Protein AF-C7BJ38-F1 (afdb_monomer_lite)

Secondary structure (DSSP, 8-state):
-----TT-----TTHHHHHHT-EE-SS-BTTBEEEEEE-TTSPEEEEEEETTEEEEEEETT-SSSBPPTTTS-HHHHHHTT--STT-

pLDDT: mean 85.13, std 14.86, range [34.09, 96.88]

Radius of gyration: 12.7 Å; chains: 1; bounding box: 30×26×42 Å

Foldseek 3Di:
DPPCPVLQFDQDPCNVVQVVQWDWAPDDPDQWIKTWGADPVRKIWIWIDHPRDIDTGEICPTPRRHDDLVVGDPVSCVVNVNDDVSD

Sequence (87 aa):
MNGNLRNAGIEPKDSLKLFENSIPSSKNYGNKEVRFAKDEKGNIHRFDGTNGEYHWNGSTGDVKNPLNKNDIPNEVKKQLGLSGKWR

Organism: Photorhabdus asymbiotica subsp. asymbiotica (strain ATCC 43949 / 3105-77) (NCBI:txid553480)

Structure (mmCIF, N/CA/C/O backbone):
data_AF-C7BJ38-F1
#
_entry.id   AF-C7BJ38-F1
#
loop_
_atom_site.group_PDB
_atom_site.id
_atom_site.type_symbol
_atom_site.label_atom_id
_atom_site.label_alt_id
_atom_site.label_comp_id
_atom_site.label_asym_id
_atom_site.label_entity_id
_atom_site.label_seq_id
_atom_site.pdbx_PDB_ins_code
_atom_site.Cartn_x
_atom_site.Cartn_y
_atom_site.Cartn_z
_atom_site.occupancy
_atom_site.B_iso_or_equiv
_atom_site.auth_seq_id
_atom_site.auth_comp_id
_atom_site.auth_asym_id
_atom_site.auth_atom_id
_atom_site.pdbx_PDB_model_num
ATOM 1 N N . MET A 1 1 ? 1.460 -9.686 -26.784 1.00 34.09 1 MET A N 1
ATOM 2 C CA . MET A 1 1 ? 2.118 -10.073 -25.518 1.00 34.09 1 MET A CA 1
ATOM 3 C C . MET A 1 1 ? 1.038 -10.150 -24.453 1.00 34.09 1 MET A C 1
ATOM 5 O O . MET A 1 1 ? 0.505 -9.119 -24.069 1.00 34.09 1 MET A O 1
ATOM 9 N N . ASN A 1 2 ? 0.634 -11.357 -24.055 1.00 38.19 2 ASN A N 1
ATOM 10 C CA . ASN A 1 2 ? -0.445 -11.544 -23.085 1.00 38.19 2 ASN A CA 1
ATOM 11 C C . ASN A 1 2 ? 0.133 -11.375 -21.677 1.00 38.19 2 ASN A C 1
ATOM 13 O O . ASN A 1 2 ? 0.602 -12.340 -21.081 1.00 38.19 2 ASN A O 1
ATOM 17 N N . GLY A 1 3 ? 0.112 -10.145 -21.161 1.00 40.03 3 GLY A N 1
ATOM 18 C CA . GLY A 1 3 ? 0.513 -9.792 -19.794 1.00 40.03 3 GLY A CA 1
ATOM 19 C C . GLY A 1 3 ? -0.467 -10.284 -18.725 1.00 40.03 3 GLY A C 1
ATOM 20 O O . GLY A 1 3 ? -0.778 -9.555 -17.794 1.00 40.03 3 GLY A O 1
ATOM 21 N N . ASN A 1 4 ? -0.989 -11.503 -18.866 1.00 45.00 4 ASN A N 1
ATOM 22 C CA . ASN A 1 4 ? -1.840 -12.134 -17.869 1.00 45.00 4 ASN A CA 1
ATOM 23 C C . ASN A 1 4 ? -0.976 -13.083 -17.035 1.00 45.00 4 ASN A C 1
ATOM 25 O O . ASN A 1 4 ? -0.948 -14.296 -17.260 1.00 45.00 4 ASN A O 1
ATOM 29 N N . LEU A 1 5 ? -0.226 -12.522 -16.084 1.00 54.03 5 LEU A N 1
ATOM 30 C CA . LEU A 1 5 ? 0.278 -13.317 -14.970 1.00 54.03 5 LEU A CA 1
ATOM 31 C C . LEU A 1 5 ? -0.965 -13.911 -14.302 1.00 54.03 5 LEU A C 1
ATOM 33 O O . LEU A 1 5 ? -1.803 -13.174 -13.802 1.00 54.03 5 LEU A O 1
ATOM 37 N N . ARG A 1 6 ? -1.112 -15.238 -14.287 1.00 46.56 6 ARG A N 1
ATOM 38 C CA . ARG A 1 6 ? -2.281 -15.927 -13.694 1.00 46.56 6 ARG A CA 1
ATOM 39 C C . ARG A 1 6 ? -2.481 -15.614 -12.193 1.00 46.56 6 ARG A C 1
ATOM 41 O O . ARG A 1 6 ? -3.515 -15.971 -11.642 1.00 46.56 6 ARG A O 1
ATOM 48 N N . ASN A 1 7 ? -1.507 -14.926 -11.589 1.00 51.53 7 ASN A N 1
ATOM 49 C CA . ASN A 1 7 ? -1.459 -14.416 -10.220 1.00 51.53 7 ASN A CA 1
ATOM 50 C C . ASN A 1 7 ? -1.443 -12.876 -10.114 1.00 51.53 7 ASN A C 1
ATOM 52 O O . ASN A 1 7 ? -1.286 -12.356 -9.012 1.00 51.53 7 ASN A O 1
ATOM 56 N N . ALA A 1 8 ? -1.559 -12.129 -11.218 1.00 56.00 8 ALA A N 1
ATOM 57 C CA . ALA A 1 8 ? -1.778 -10.692 -11.126 1.00 56.00 8 ALA A CA 1
ATOM 58 C C . ALA A 1 8 ? -3.152 -10.476 -10.494 1.00 56.00 8 ALA A C 1
ATOM 60 O O . ALA A 1 8 ? -4.154 -11.063 -10.917 1.00 56.00 8 ALA A O 1
ATOM 61 N N . GLY A 1 9 ? -3.173 -9.672 -9.437 1.00 60.16 9 GLY A N 1
ATOM 62 C CA . GLY A 1 9 ? -4.412 -9.254 -8.811 1.00 60.16 9 GLY A CA 1
ATOM 63 C C . GLY A 1 9 ? -5.352 -8.565 -9.801 1.00 60.16 9 GLY A C 1
ATOM 64 O O . GLY A 1 9 ? -4.962 -8.208 -10.914 1.00 60.16 9 GLY A O 1
ATOM 65 N N . ILE A 1 10 ? -6.598 -8.344 -9.396 1.00 74.00 10 ILE A N 1
ATOM 66 C CA . ILE A 1 10 ? -7.538 -7.574 -10.218 1.00 74.00 10 ILE A CA 1
ATOM 67 C C . ILE A 1 10 ? -7.351 -6.093 -9.892 1.00 74.00 10 ILE A C 1
ATOM 69 O O . ILE A 1 10 ? -7.720 -5.659 -8.800 1.00 74.00 10 ILE A O 1
ATOM 73 N N . GLU A 1 11 ? -6.798 -5.326 -10.836 1.00 76.50 11 GLU A N 1
ATOM 74 C CA . GLU A 1 11 ? -6.680 -3.877 -10.672 1.00 76.50 11 GLU A CA 1
ATOM 75 C C . GLU A 1 11 ? -8.080 -3.255 -10.483 1.00 76.50 11 GLU A C 1
ATOM 77 O O . GLU A 1 11 ? -8.999 -3.542 -11.264 1.00 76.50 11 GLU A O 1
ATOM 82 N N . PRO A 1 12 ? -8.286 -2.436 -9.437 1.00 79.38 12 PRO A N 1
ATOM 83 C CA . PRO A 1 12 ? -9.571 -1.795 -9.194 1.00 79.38 12 PRO A CA 1
ATOM 84 C C . PRO A 1 12 ? -9.864 -0.718 -10.254 1.00 79.38 12 PRO A C 1
ATOM 86 O O . PRO A 1 12 ? -8.960 -0.045 -10.736 1.00 79.38 12 PRO A O 1
ATOM 89 N N . LYS A 1 13 ? -11.144 -0.509 -10.598 1.00 83.00 13 LYS A N 1
ATOM 90 C CA . LYS A 1 13 ? -11.554 0.487 -11.615 1.00 83.00 13 LYS A CA 1
ATOM 91 C C . LYS A 1 13 ? -11.177 1.926 -11.245 1.00 83.00 13 LYS A C 1
ATOM 93 O O . LYS A 1 13 ? -11.072 2.779 -12.117 1.00 83.00 13 LYS A O 1
ATOM 98 N N . ASP A 1 14 ? -11.014 2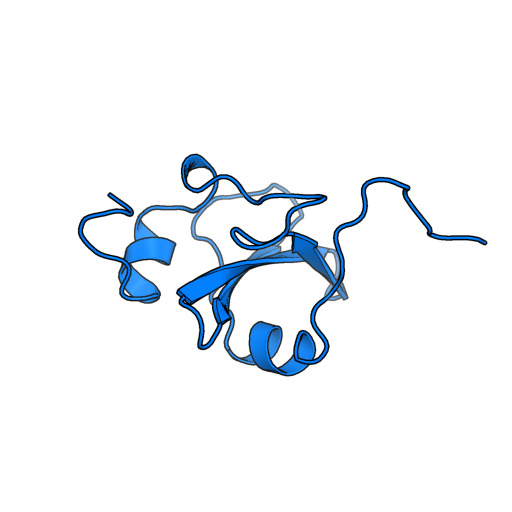.191 -9.957 1.00 87.81 14 ASP A N 1
ATOM 99 C CA . ASP A 1 14 ? -10.612 3.461 -9.364 1.00 87.81 14 ASP A CA 1
ATOM 100 C C . ASP A 1 14 ? -9.106 3.514 -9.039 1.00 87.81 14 ASP A C 1
ATOM 102 O O . ASP A 1 14 ? -8.681 4.351 -8.244 1.00 87.81 14 ASP A O 1
ATOM 106 N N . SER A 1 15 ? -8.282 2.658 -9.666 1.00 84.94 15 SER A N 1
ATOM 107 C CA . SER A 1 15 ? -6.826 2.586 -9.457 1.00 84.94 15 SER A CA 1
ATOM 108 C C . SER A 1 15 ? -6.127 3.936 -9.601 1.00 84.94 15 SER A C 1
ATOM 110 O O . SER A 1 15 ? -5.285 4.262 -8.767 1.00 84.94 15 SER A O 1
ATOM 112 N N . LEU A 1 16 ? -6.519 4.753 -10.585 1.00 90.62 16 LEU A N 1
ATOM 113 C CA . LEU A 1 16 ? -5.963 6.093 -10.783 1.00 90.62 16 LEU A CA 1
ATOM 114 C C . LEU A 1 16 ? -6.262 7.022 -9.598 1.00 90.62 16 LEU A C 1
ATOM 116 O O . LEU A 1 16 ? -5.350 7.622 -9.040 1.00 90.62 16 LEU A O 1
ATOM 120 N N . LYS A 1 17 ? -7.522 7.078 -9.150 1.00 93.56 17 LYS A N 1
ATOM 121 C CA . LYS A 1 17 ? -7.923 7.889 -7.990 1.00 93.56 17 LYS A CA 1
ATOM 122 C C . LYS A 1 17 ? -7.231 7.405 -6.714 1.00 93.56 17 LYS A C 1
ATOM 124 O O . LYS A 1 17 ? -6.818 8.211 -5.883 1.00 93.56 17 LYS A O 1
ATOM 129 N N . LEU A 1 18 ? -7.101 6.090 -6.540 1.00 95.56 18 LEU A N 1
ATOM 130 C CA . LEU A 1 18 ? -6.362 5.506 -5.420 1.00 95.56 18 LEU A CA 1
ATOM 131 C C . LEU A 1 18 ? -4.884 5.893 -5.476 1.00 95.56 18 LEU A C 1
ATOM 133 O O . LEU A 1 18 ? -4.313 6.244 -4.448 1.00 95.56 18 LEU A O 1
ATOM 137 N N . PHE A 1 19 ? -4.276 5.873 -6.660 1.00 95.44 19 PHE A N 1
ATOM 138 C CA . PHE A 1 19 ? -2.893 6.280 -6.851 1.00 95.44 19 PHE A CA 1
ATOM 139 C C . PHE A 1 19 ? -2.679 7.766 -6.532 1.00 95.44 19 PHE A C 1
ATOM 141 O O . PHE A 1 19 ? -1.764 8.095 -5.779 1.00 95.44 19 PHE A O 1
ATOM 148 N N . GLU A 1 20 ? -3.544 8.657 -7.015 1.00 95.25 20 GLU A N 1
ATOM 149 C CA . GLU A 1 20 ? -3.477 10.098 -6.723 1.00 95.25 20 GLU A CA 1
ATOM 150 C C . GLU A 1 20 ? -3.567 10.396 -5.219 1.00 95.25 20 GLU A C 1
ATOM 152 O O . GLU A 1 20 ? -2.879 11.279 -4.714 1.00 95.25 20 GLU A O 1
ATOM 157 N N . ASN A 1 21 ? -4.370 9.618 -4.487 1.00 95.25 21 ASN A N 1
ATOM 158 C CA . ASN A 1 21 ? -4.518 9.729 -3.033 1.00 95.25 21 ASN A CA 1
ATOM 159 C C . ASN A 1 21 ? -3.529 8.848 -2.248 1.00 95.25 21 ASN A C 1
ATOM 161 O O . ASN A 1 21 ? -3.641 8.724 -1.025 1.00 95.25 21 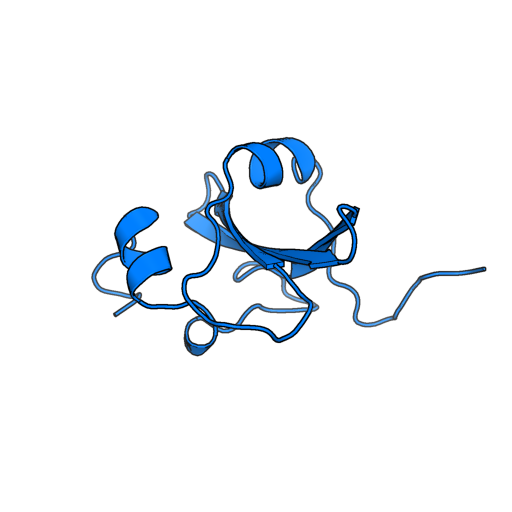ASN A O 1
ATOM 165 N N . SER A 1 22 ? -2.585 8.193 -2.928 1.00 96.75 22 SER A N 1
ATOM 166 C CA . SER A 1 22 ? -1.629 7.298 -2.283 1.00 96.75 22 SER A CA 1
ATOM 167 C C . SER A 1 22 ? -0.526 8.073 -1.569 1.00 96.75 22 SER A C 1
ATOM 169 O O . SER A 1 22 ? -0.088 9.136 -2.014 1.00 96.75 22 SER A O 1
ATOM 171 N N . ILE A 1 23 ? -0.019 7.495 -0.485 1.00 96.56 23 ILE A N 1
ATOM 172 C CA . ILE A 1 23 ? 1.135 8.004 0.256 1.00 96.56 23 ILE A CA 1
ATOM 173 C C . ILE A 1 23 ? 2.368 7.137 -0.012 1.00 96.56 23 ILE A C 1
ATOM 175 O O . ILE A 1 23 ? 2.237 5.911 -0.119 1.00 96.56 23 ILE A O 1
ATOM 179 N N . PRO A 1 24 ? 3.569 7.729 -0.120 1.00 95.62 24 PRO A N 1
ATOM 180 C CA . PRO A 1 24 ? 4.789 6.957 -0.279 1.00 95.62 24 PRO A CA 1
ATOM 181 C C . PRO A 1 24 ? 5.096 6.153 0.989 1.00 95.62 24 PRO A C 1
ATOM 183 O O . PRO A 1 24 ? 4.826 6.567 2.117 1.00 95.62 24 PRO A O 1
ATOM 186 N N . SER A 1 25 ? 5.672 4.976 0.792 1.00 94.31 25 SER A N 1
ATOM 187 C CA . SER A 1 25 ? 6.207 4.137 1.852 1.00 94.31 25 SER A CA 1
ATOM 188 C C . SER A 1 25 ? 7.476 4.752 2.425 1.00 94.31 25 SER A C 1
ATOM 190 O O . SER A 1 25 ? 8.333 5.211 1.676 1.00 94.31 25 SER A O 1
ATOM 192 N N . SER A 1 26 ? 7.652 4.680 3.744 1.00 87.69 26 SER A N 1
ATOM 193 C CA . SER A 1 26 ? 8.917 5.060 4.383 1.00 87.69 26 SER A CA 1
ATOM 194 C C . SER A 1 26 ? 9.990 3.967 4.332 1.00 87.69 26 SER A C 1
ATOM 196 O O . SER A 1 26 ? 11.136 4.206 4.710 1.00 87.69 26 SER A O 1
ATOM 198 N N . LYS A 1 27 ? 9.658 2.760 3.852 1.00 90.56 27 LYS A N 1
ATOM 199 C CA . LYS A 1 27 ? 10.650 1.703 3.605 1.00 90.56 27 LYS A CA 1
ATOM 200 C C . LYS A 1 27 ? 11.408 1.972 2.302 1.00 90.56 27 LYS A C 1
ATOM 202 O O . LYS A 1 27 ? 10.825 2.398 1.312 1.00 90.56 27 LYS A O 1
ATOM 207 N N . ASN A 1 28 ? 12.696 1.640 2.293 1.00 88.50 28 ASN A N 1
ATOM 208 C CA . ASN A 1 28 ? 13.510 1.634 1.081 1.00 88.50 28 ASN A CA 1
ATOM 209 C C . ASN A 1 28 ? 13.271 0.325 0.302 1.00 88.50 28 ASN A C 1
ATOM 211 O O . ASN A 1 28 ? 13.400 -0.758 0.875 1.00 88.50 28 ASN A O 1
ATOM 215 N N . TYR A 1 29 ? 12.932 0.426 -0.988 1.00 89.69 29 TYR A N 1
ATOM 216 C CA . TYR A 1 29 ? 12.725 -0.717 -1.895 1.00 89.69 29 TYR A CA 1
ATOM 217 C C . TYR A 1 29 ? 13.744 -0.731 -3.046 1.00 89.69 29 TYR A C 1
ATOM 219 O O . TYR A 1 29 ? 13.437 -1.132 -4.169 1.00 89.69 29 TYR A O 1
ATOM 227 N N . GLY A 1 30 ? 14.968 -0.278 -2.778 1.00 91.38 30 GLY A N 1
ATOM 228 C CA . GLY A 1 30 ? 16.029 -0.153 -3.769 1.00 91.38 30 GLY A CA 1
ATOM 229 C C . GLY A 1 30 ? 15.719 0.951 -4.775 1.00 91.38 30 GLY A C 1
ATOM 230 O O . GLY A 1 30 ? 15.595 2.116 -4.411 1.00 91.38 30 GLY A O 1
ATOM 231 N N . ASN A 1 31 ? 15.589 0.579 -6.047 1.00 90.56 31 ASN A N 1
ATOM 232 C CA . ASN A 1 31 ? 15.272 1.491 -7.150 1.00 90.56 31 ASN A CA 1
ATOM 233 C C . ASN A 1 31 ? 13.763 1.707 -7.362 1.00 90.56 31 ASN A C 1
ATOM 235 O O . ASN A 1 31 ? 13.369 2.289 -8.373 1.00 90.56 31 ASN A O 1
ATOM 239 N N . LYS A 1 32 ? 12.927 1.197 -6.452 1.00 93.06 32 LYS A N 1
ATOM 240 C CA . LYS A 1 32 ? 11.472 1.303 -6.534 1.00 93.06 32 LYS A CA 1
ATOM 241 C C . LYS A 1 32 ? 10.933 2.304 -5.529 1.00 93.06 32 LYS A C 1
ATOM 243 O O . LYS A 1 32 ? 11.356 2.321 -4.373 1.00 93.06 32 LYS A O 1
ATOM 248 N N . GLU A 1 33 ? 9.926 3.053 -5.951 1.00 94.69 33 GLU A N 1
ATOM 249 C CA . GLU A 1 33 ? 9.051 3.779 -5.037 1.00 94.69 33 GLU A CA 1
ATOM 250 C C . GLU A 1 33 ? 7.816 2.924 -4.770 1.00 94.69 33 GLU A C 1
ATOM 252 O O . GLU A 1 33 ? 7.157 2.482 -5.702 1.00 94.69 33 GLU A O 1
ATOM 257 N N . VAL A 1 34 ? 7.487 2.667 -3.507 1.00 95.94 34 VAL A N 1
ATOM 258 C CA . VAL A 1 34 ? 6.259 1.941 -3.162 1.00 95.94 34 VAL A CA 1
ATOM 259 C C . VAL A 1 34 ? 5.300 2.909 -2.507 1.00 95.94 34 VAL A C 1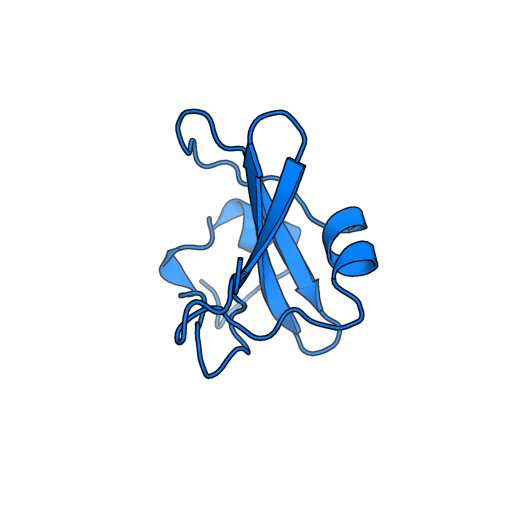
ATOM 261 O O . VAL A 1 34 ? 5.689 3.627 -1.590 1.00 95.94 34 VAL A O 1
ATOM 264 N N . ARG A 1 35 ? 4.047 2.917 -2.951 1.00 96.88 35 ARG A N 1
ATOM 265 C CA . ARG A 1 35 ? 2.992 3.785 -2.426 1.00 96.88 35 ARG A CA 1
ATOM 266 C C . ARG A 1 35 ? 1.798 2.962 -1.973 1.00 96.88 35 ARG A C 1
ATOM 268 O O . ARG A 1 35 ? 1.561 1.863 -2.475 1.00 96.88 35 ARG A O 1
ATOM 275 N N . PHE A 1 36 ? 1.036 3.498 -1.027 1.00 96.75 36 PHE A N 1
ATOM 276 C CA . PHE A 1 36 ? -0.138 2.836 -0.473 1.00 96.75 36 PHE A CA 1
ATOM 277 C C . PHE A 1 36 ? -1.339 3.770 -0.423 1.00 96.75 36 PHE A C 1
ATOM 279 O O . PHE A 1 36 ? -1.203 4.941 -0.083 1.00 96.75 36 PHE A O 1
ATOM 286 N N . ALA A 1 37 ? -2.523 3.237 -0.704 1.00 96.81 37 ALA A N 1
ATOM 287 C CA . ALA A 1 37 ? -3.784 3.967 -0.616 1.00 96.81 37 ALA A CA 1
ATOM 288 C C . ALA A 1 37 ? -4.837 3.139 0.116 1.00 96.81 37 ALA A C 1
ATOM 290 O O . ALA A 1 37 ? -4.791 1.910 0.079 1.00 96.81 37 ALA A O 1
ATOM 291 N N . LYS A 1 38 ? -5.791 3.810 0.761 1.00 95.31 38 LYS A N 1
ATOM 292 C CA . LYS A 1 38 ? -6.941 3.174 1.408 1.00 95.31 38 LYS A CA 1
ATOM 293 C C . LYS A 1 38 ? -8.198 3.450 0.588 1.00 95.31 38 LYS A C 1
ATOM 295 O O . LYS A 1 38 ? -8.481 4.612 0.311 1.00 95.31 38 LYS A O 1
ATOM 300 N N . ASP A 1 39 ? -8.937 2.404 0.232 1.00 93.44 39 ASP A N 1
ATOM 301 C CA . ASP A 1 39 ? -10.235 2.542 -0.433 1.00 93.44 39 ASP A CA 1
ATOM 302 C C . ASP A 1 39 ? -11.364 2.874 0.568 1.00 93.44 39 ASP A C 1
ATOM 304 O O . ASP A 1 39 ? -11.181 2.878 1.790 1.00 93.44 39 ASP A O 1
ATOM 308 N N . GLU A 1 40 ? -12.566 3.133 0.053 1.00 91.00 40 GLU A N 1
ATOM 309 C CA . GLU A 1 40 ? -13.753 3.437 0.869 1.00 91.00 40 GLU A CA 1
ATOM 310 C C . GLU A 1 40 ? -14.197 2.262 1.760 1.00 91.00 40 GLU A C 1
ATOM 312 O O . GLU A 1 40 ? -14.862 2.462 2.776 1.00 91.00 40 GLU A O 1
ATOM 317 N N . LYS A 1 41 ? -13.803 1.031 1.414 1.00 90.00 41 LYS A N 1
ATOM 318 C CA . LYS A 1 41 ? -14.090 -0.193 2.178 1.00 90.00 41 LYS A CA 1
ATOM 319 C C . LYS A 1 41 ? -13.033 -0.469 3.254 1.00 90.00 41 LYS A C 1
ATOM 321 O O . LYS A 1 41 ? -13.188 -1.406 4.037 1.00 90.00 41 LYS A O 1
ATOM 326 N N . GLY A 1 42 ? -11.972 0.335 3.315 1.00 91.50 42 GLY A N 1
ATOM 327 C CA . GLY A 1 42 ? -10.856 0.174 4.239 1.00 91.50 42 GLY A CA 1
ATOM 328 C C . GLY A 1 42 ? -9.789 -0.829 3.787 1.00 91.50 42 GLY A C 1
ATOM 329 O O . GLY A 1 42 ? -8.923 -1.174 4.595 1.00 91.50 42 GLY A O 1
ATOM 330 N N . ASN A 1 43 ? -9.820 -1.294 2.535 1.00 93.31 43 ASN A N 1
ATOM 331 C CA . ASN A 1 43 ? -8.746 -2.099 1.960 1.00 93.31 43 ASN A CA 1
ATOM 332 C C . ASN A 1 43 ? -7.550 -1.220 1.609 1.00 93.31 43 ASN A C 1
ATOM 334 O O . ASN A 1 43 ? -7.701 -0.080 1.173 1.00 93.31 43 ASN A O 1
ATOM 338 N N . ILE A 1 44 ? -6.351 -1.779 1.759 1.00 95.06 44 ILE A N 1
ATOM 339 C CA . ILE A 1 44 ? -5.105 -1.101 1.412 1.00 95.06 44 ILE A CA 1
ATOM 340 C C . ILE A 1 44 ? -4.596 -1.629 0.088 1.00 95.06 44 ILE A C 1
ATOM 342 O O . ILE A 1 44 ? -4.416 -2.834 -0.057 1.00 95.06 44 ILE A O 1
ATOM 346 N N . HIS A 1 45 ? -4.349 -0.725 -0.849 1.00 95.56 45 HIS A N 1
ATOM 347 C CA . HIS A 1 45 ? -3.790 -0.988 -2.169 1.00 95.56 45 HIS A CA 1
ATOM 348 C C . HIS A 1 45 ? -2.316 -0.598 -2.184 1.00 95.56 45 HIS A C 1
ATOM 350 O O . HIS A 1 45 ? -1.948 0.401 -1.565 1.00 95.56 45 HIS A O 1
ATOM 356 N N . ARG A 1 46 ? -1.484 -1.372 -2.886 1.00 95.88 46 ARG A N 1
ATOM 357 C CA . ARG A 1 46 ? -0.062 -1.079 -3.100 1.00 95.88 46 ARG A CA 1
ATOM 358 C C . ARG A 1 46 ? 0.182 -0.703 -4.556 1.00 95.88 46 ARG A C 1
ATOM 360 O O . ARG A 1 46 ? -0.380 -1.330 -5.451 1.00 95.88 46 ARG A O 1
ATOM 367 N N . PHE A 1 47 ? 1.058 0.266 -4.773 1.00 95.31 47 PHE A N 1
ATOM 368 C CA . PHE A 1 47 ? 1.566 0.646 -6.083 1.00 95.31 47 PHE A CA 1
ATOM 369 C C . PHE A 1 47 ? 3.086 0.604 -6.061 1.00 95.31 47 PHE A C 1
ATOM 371 O O . PHE A 1 47 ? 3.692 1.143 -5.136 1.00 95.31 47 PHE A O 1
ATOM 378 N N . ASP A 1 48 ? 3.681 0.002 -7.082 1.00 94.31 48 ASP A N 1
ATOM 379 C CA . ASP A 1 48 ? 5.128 -0.047 -7.253 1.00 94.31 48 ASP A CA 1
ATOM 380 C C . ASP A 1 48 ? 5.506 0.828 -8.447 1.00 94.31 48 ASP A C 1
ATOM 382 O O . ASP A 1 48 ? 4.978 0.659 -9.545 1.00 94.31 48 ASP A O 1
ATOM 386 N N . GLY A 1 49 ? 6.416 1.764 -8.208 1.00 94.25 49 GLY A N 1
ATOM 387 C CA . GLY A 1 49 ? 6.939 2.720 -9.165 1.00 94.25 49 GLY A CA 1
ATOM 388 C C . GLY A 1 49 ? 8.367 2.393 -9.564 1.00 94.25 49 GLY A C 1
ATOM 389 O O . GLY A 1 49 ? 9.204 2.094 -8.712 1.00 94.25 49 GLY A O 1
ATOM 390 N N . THR A 1 50 ? 8.682 2.458 -10.851 1.00 93.75 50 THR A N 1
ATOM 391 C CA . THR A 1 50 ? 10.057 2.392 -11.365 1.00 93.75 50 THR A CA 1
ATOM 392 C C . THR A 1 50 ? 10.171 3.344 -12.548 1.00 93.75 50 THR A C 1
ATOM 394 O O . THR A 1 50 ? 9.341 3.308 -13.445 1.00 93.75 50 THR A O 1
ATOM 397 N N . ASN A 1 51 ? 11.182 4.219 -12.547 1.00 91.12 51 ASN A N 1
ATOM 398 C CA . ASN A 1 51 ? 11.406 5.210 -13.612 1.00 91.12 51 ASN A CA 1
ATOM 399 C C . ASN A 1 51 ? 10.183 6.105 -13.925 1.00 91.12 51 ASN A C 1
ATOM 401 O O . ASN A 1 51 ? 9.989 6.515 -15.063 1.00 91.12 51 ASN A O 1
ATOM 405 N N . GLY A 1 52 ? 9.361 6.415 -12.916 1.00 86.75 52 GLY A N 1
ATOM 406 C CA . GLY A 1 52 ? 8.168 7.259 -13.062 1.00 86.75 52 GLY A CA 1
ATOM 407 C C . GLY A 1 52 ? 6.905 6.529 -13.530 1.00 86.75 52 GLY A C 1
ATOM 408 O O . GLY A 1 52 ? 5.829 7.119 -13.489 1.00 86.75 52 GLY A O 1
ATOM 409 N N . GLU A 1 53 ? 7.000 5.252 -13.904 1.00 91.44 53 GLU A N 1
ATOM 410 C CA . GLU A 1 53 ? 5.843 4.408 -14.208 1.00 91.44 53 GLU A CA 1
ATOM 411 C C . GLU A 1 53 ? 5.404 3.649 -12.960 1.00 91.44 53 GLU A C 1
ATOM 413 O O . GLU A 1 53 ? 6.235 3.055 -12.272 1.00 91.44 53 GLU A O 1
ATOM 418 N N . TYR A 1 54 ? 4.102 3.664 -12.675 1.00 91.94 54 TYR A N 1
ATOM 419 C CA . TYR A 1 54 ? 3.519 3.010 -11.508 1.00 91.94 54 TYR A CA 1
ATOM 420 C C . TYR A 1 54 ? 2.528 1.932 -11.918 1.00 91.94 54 TYR A C 1
ATOM 422 O O . TYR A 1 54 ? 1.667 2.144 -12.770 1.00 91.94 54 TYR A O 1
ATOM 430 N N . HIS A 1 55 ? 2.615 0.790 -11.244 1.00 91.38 55 HIS A N 1
ATOM 431 C CA . HIS A 1 55 ? 1.689 -0.319 -11.410 1.00 91.38 55 HIS A CA 1
ATOM 432 C C . HIS A 1 55 ? 1.033 -0.652 -10.083 1.00 91.38 55 HIS A C 1
ATOM 434 O O . HIS A 1 55 ? 1.697 -0.735 -9.046 1.00 91.38 55 HIS A O 1
ATOM 440 N N . TRP A 1 56 ? -0.273 -0.895 -10.112 1.00 92.44 56 TRP A N 1
ATOM 441 C CA . TRP A 1 56 ? -0.946 -1.484 -8.969 1.00 92.44 56 TRP A CA 1
ATOM 442 C C . TRP A 1 56 ? -0.428 -2.915 -8.738 1.00 92.44 56 TRP A C 1
ATOM 444 O O . TRP A 1 56 ? -0.327 -3.719 -9.663 1.00 92.44 56 TRP A O 1
ATOM 454 N N . ASN A 1 57 ? -0.081 -3.233 -7.491 1.00 89.44 57 ASN A N 1
ATOM 455 C CA . ASN A 1 57 ? 0.545 -4.494 -7.100 1.00 89.44 57 ASN A CA 1
ATOM 456 C C . ASN A 1 57 ? -0.137 -5.106 -5.864 1.00 89.44 57 ASN A C 1
ATOM 458 O O . ASN A 1 57 ? 0.512 -5.387 -4.849 1.00 89.44 57 ASN A O 1
ATOM 462 N N . GLY A 1 58 ? -1.452 -5.313 -5.957 1.00 90.88 58 GLY A N 1
ATOM 463 C CA . GLY A 1 58 ? -2.246 -6.029 -4.956 1.00 90.88 58 GLY A CA 1
ATOM 464 C C . GLY A 1 58 ? -2.952 -5.132 -3.937 1.00 90.88 58 GLY A C 1
ATOM 465 O O . GLY A 1 58 ? -2.661 -3.940 -3.781 1.00 90.88 58 GLY A O 1
ATOM 466 N N . SER A 1 59 ? -3.913 -5.724 -3.225 1.00 93.50 59 SER A N 1
ATOM 467 C CA . SER A 1 59 ? -4.596 -5.075 -2.106 1.00 93.50 59 SER A CA 1
ATOM 468 C C . SER A 1 59 ? -4.928 -6.060 -0.991 1.00 93.50 59 SER A C 1
ATOM 470 O O . SER A 1 59 ? -4.952 -7.270 -1.196 1.00 93.50 59 SER A O 1
ATOM 472 N N . THR A 1 60 ? -5.206 -5.564 0.212 1.00 93.12 60 THR A N 1
ATOM 473 C CA . THR A 1 60 ? -5.606 -6.419 1.346 1.00 93.12 60 THR A CA 1
ATOM 474 C C . THR A 1 60 ? -7.000 -7.026 1.169 1.00 93.12 60 THR A C 1
ATOM 476 O O . THR A 1 60 ? -7.376 -7.904 1.940 1.00 93.12 60 THR A O 1
ATOM 479 N N . GLY A 1 61 ? -7.776 -6.525 0.203 1.00 89.25 61 GLY A N 1
ATOM 480 C CA . GLY A 1 61 ? -9.085 -7.054 -0.182 1.00 89.25 61 GLY A CA 1
ATOM 481 C C . GLY A 1 61 ? -9.044 -7.934 -1.434 1.00 89.25 61 GLY A C 1
ATOM 482 O O . GLY A 1 61 ? -10.083 -8.453 -1.836 1.00 89.25 61 GLY A O 1
ATOM 483 N N . ASP A 1 62 ? -7.878 -8.095 -2.067 1.00 84.44 62 ASP A N 1
ATOM 484 C CA . ASP A 1 62 ? -7.725 -8.946 -3.240 1.00 84.44 62 ASP A CA 1
ATOM 485 C C . ASP A 1 62 ? -7.573 -10.414 -2.829 1.00 84.44 62 ASP A C 1
ATOM 487 O O . ASP A 1 62 ? -6.672 -10.791 -2.083 1.00 84.44 62 ASP A O 1
ATOM 491 N N . VAL A 1 63 ? -8.464 -11.256 -3.346 1.00 81.88 63 VAL A N 1
ATOM 492 C CA . VAL A 1 63 ? -8.483 -12.699 -3.088 1.00 81.88 63 VAL A CA 1
ATOM 493 C C . VAL A 1 63 ? -7.384 -13.428 -3.871 1.00 81.88 63 VAL A C 1
ATOM 495 O O . VAL A 1 63 ? -6.918 -14.477 -3.433 1.00 81.88 63 VAL A O 1
ATOM 498 N N . LYS A 1 64 ? -6.962 -12.899 -5.028 1.00 80.56 64 LYS A N 1
ATOM 499 C CA . LYS A 1 64 ? -5.963 -13.539 -5.900 1.00 80.56 64 LYS A CA 1
ATOM 500 C C . LYS A 1 64 ? -4.534 -13.158 -5.534 1.00 80.56 64 LYS A C 1
ATOM 502 O O . LYS A 1 64 ? -3.652 -14.009 -5.604 1.00 80.56 64 LYS A O 1
ATOM 507 N N . ASN A 1 65 ? -4.312 -11.904 -5.146 1.00 78.06 65 ASN A N 1
ATOM 508 C CA . ASN A 1 65 ? -3.009 -11.401 -4.720 1.00 78.06 65 ASN A CA 1
ATOM 509 C C . ASN A 1 65 ? -3.134 -10.541 -3.446 1.00 78.06 65 ASN A C 1
ATOM 511 O O . ASN A 1 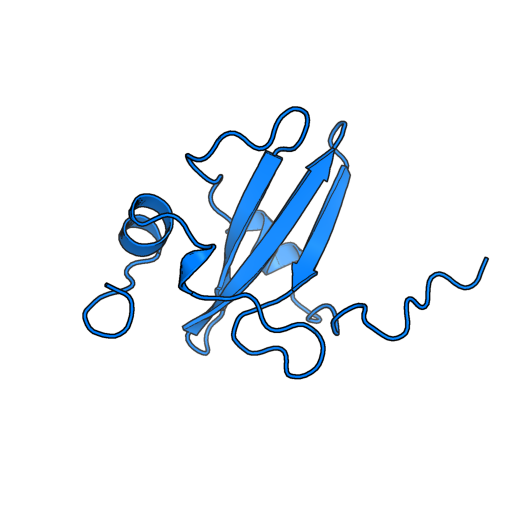65 ? -3.016 -9.310 -3.510 1.00 78.06 65 ASN A O 1
ATOM 515 N N . PRO A 1 66 ? -3.408 -11.168 -2.286 1.00 86.25 66 PRO A N 1
ATOM 516 C CA . PRO A 1 66 ? -3.610 -10.440 -1.044 1.00 86.25 66 PRO A CA 1
ATOM 517 C C . PRO A 1 66 ? -2.317 -9.754 -0.598 1.00 86.25 66 PRO A C 1
ATOM 519 O O . PRO A 1 66 ? -1.293 -10.398 -0.363 1.00 86.25 66 PRO A O 1
ATOM 522 N 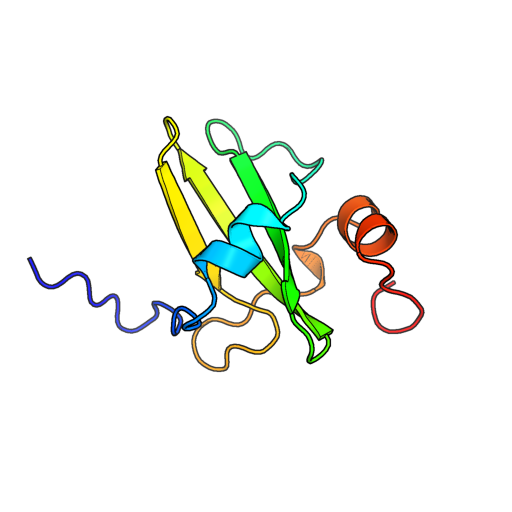N . LEU A 1 67 ? -2.379 -8.438 -0.403 1.00 90.38 67 LEU A N 1
ATOM 523 C CA . LEU A 1 67 ? -1.327 -7.696 0.289 1.00 90.38 67 LEU A CA 1
ATOM 524 C C . LEU A 1 67 ? -1.346 -8.073 1.775 1.00 90.38 67 LEU A C 1
ATOM 526 O O . LEU A 1 67 ? -2.368 -7.919 2.447 1.00 90.38 67 LEU A O 1
ATOM 530 N N . ASN A 1 68 ? -0.218 -8.532 2.320 1.00 90.12 68 ASN A N 1
ATOM 531 C CA . ASN A 1 68 ? -0.139 -8.848 3.740 1.00 90.12 68 ASN A CA 1
ATOM 532 C C . ASN A 1 68 ? -0.044 -7.560 4.574 1.00 90.12 68 ASN A C 1
ATOM 534 O O . ASN A 1 68 ? 0.725 -6.647 4.274 1.00 90.12 68 ASN A O 1
ATOM 538 N N . LYS A 1 69 ? -0.791 -7.495 5.681 1.00 89.81 69 LYS A N 1
ATOM 539 C CA . LYS A 1 69 ? -0.764 -6.352 6.608 1.00 89.81 69 LYS A CA 1
ATOM 540 C C . LYS A 1 69 ? 0.621 -6.095 7.206 1.00 89.81 69 LYS A C 1
ATOM 542 O O . LYS A 1 69 ? 0.901 -4.965 7.607 1.00 89.81 69 LYS A O 1
ATOM 547 N N . ASN A 1 70 ? 1.464 -7.123 7.284 1.00 89.25 70 ASN A N 1
ATOM 548 C CA . ASN A 1 70 ? 2.835 -7.028 7.789 1.00 89.25 70 ASN A CA 1
ATOM 549 C C . ASN A 1 70 ? 3.792 -6.357 6.789 1.00 89.25 70 ASN A C 1
ATOM 551 O O . ASN A 1 70 ? 4.813 -5.797 7.191 1.00 89.25 70 ASN A O 1
ATOM 555 N N . ASP A 1 71 ? 3.439 -6.344 5.502 1.00 89.69 71 ASP A N 1
ATOM 556 C CA . ASP A 1 71 ? 4.244 -5.689 4.469 1.00 89.69 71 ASP A CA 1
ATOM 557 C C . ASP A 1 71 ? 4.062 -4.167 4.486 1.00 89.69 71 ASP A C 1
ATOM 559 O O . ASP A 1 71 ? 4.955 -3.426 4.063 1.00 89.69 71 ASP A O 1
ATOM 563 N N . ILE A 1 72 ? 2.941 -3.697 5.040 1.00 92.19 72 ILE A N 1
ATOM 564 C CA . ILE A 1 72 ? 2.597 -2.280 5.152 1.00 92.19 72 ILE A CA 1
ATOM 565 C C . ILE A 1 72 ? 3.365 -1.664 6.337 1.00 92.19 72 ILE A C 1
ATOM 567 O O . ILE A 1 72 ? 3.186 -2.106 7.476 1.00 92.19 72 ILE A O 1
ATOM 571 N N . PRO A 1 73 ? 4.200 -0.631 6.121 1.00 92.81 73 PRO A N 1
ATOM 572 C CA . PRO A 1 73 ? 4.920 0.033 7.205 1.00 92.81 73 PRO A CA 1
ATOM 573 C C . PRO A 1 73 ? 3.982 0.658 8.245 1.00 92.81 73 PRO A C 1
ATOM 575 O O . PRO A 1 73 ? 2.930 1.202 7.911 1.00 92.81 73 PRO A O 1
ATOM 578 N N . ASN A 1 74 ? 4.396 0.663 9.513 1.00 91.62 74 ASN A N 1
ATOM 579 C CA . ASN A 1 74 ? 3.591 1.220 10.607 1.00 91.62 74 ASN A CA 1
ATOM 580 C C . ASN A 1 74 ? 3.291 2.715 10.442 1.00 91.62 74 ASN A C 1
ATOM 582 O O . ASN A 1 74 ? 2.223 3.179 10.837 1.00 91.62 74 ASN A O 1
ATOM 586 N N . GLU A 1 75 ? 4.205 3.466 9.832 1.00 91.00 75 GLU A N 1
ATOM 587 C CA . GLU A 1 75 ? 3.992 4.880 9.536 1.00 91.00 75 GLU A CA 1
ATOM 588 C C . GLU A 1 75 ? 2.893 5.085 8.489 1.00 91.00 75 GLU A C 1
ATOM 590 O O . GLU A 1 75 ? 1.982 5.875 8.715 1.00 91.00 75 GLU A O 1
ATOM 595 N N . VAL A 1 76 ? 2.912 4.300 7.407 1.00 93.50 76 VAL A N 1
ATOM 596 C CA . VAL A 1 76 ? 1.848 4.281 6.391 1.00 93.50 76 VAL A CA 1
ATOM 597 C C . VAL A 1 76 ? 0.512 3.933 7.041 1.00 93.50 76 VAL A C 1
ATOM 599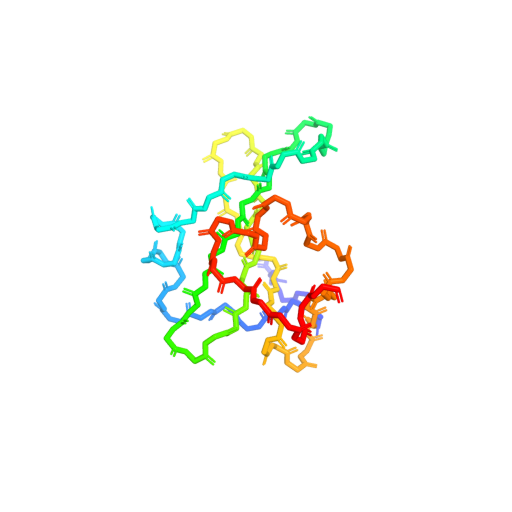 O O . VAL A 1 76 ? -0.481 4.624 6.829 1.00 93.50 76 VAL A O 1
ATOM 602 N N . LYS A 1 77 ? 0.481 2.911 7.909 1.00 92.19 77 LYS A N 1
ATOM 603 C CA . LYS A 1 77 ? -0.731 2.559 8.664 1.00 92.19 77 LYS A CA 1
ATOM 604 C C . LYS A 1 77 ? -1.244 3.740 9.491 1.00 92.19 77 LYS A C 1
ATOM 606 O O . LYS A 1 77 ? -2.441 4.016 9.477 1.00 92.19 77 LYS A O 1
ATOM 611 N N . LYS A 1 78 ? -0.352 4.462 10.177 1.00 91.62 78 LYS A N 1
ATOM 612 C CA . LYS A 1 78 ? -0.698 5.646 10.977 1.00 91.62 78 LYS A CA 1
ATOM 613 C C . LYS A 1 78 ? -1.240 6.784 10.106 1.00 91.62 78 LYS A C 1
ATOM 615 O O . LYS A 1 78 ? -2.275 7.345 10.452 1.00 91.62 78 LYS A O 1
ATOM 620 N N . GLN A 1 79 ? -0.582 7.098 8.991 1.00 92.88 79 GLN A N 1
ATOM 621 C CA . GLN A 1 79 ? -1.001 8.160 8.069 1.00 92.88 79 GLN A CA 1
ATOM 622 C C . GLN A 1 79 ? -2.351 7.849 7.400 1.00 92.88 79 GLN A C 1
ATOM 624 O O . GLN A 1 79 ? -3.181 8.738 7.249 1.00 92.88 79 GLN A O 1
ATOM 629 N N . LEU A 1 80 ? -2.629 6.576 7.099 1.00 92.31 80 LEU A N 1
ATOM 630 C CA . LEU A 1 80 ? -3.930 6.126 6.581 1.00 92.31 80 LEU A CA 1
ATOM 631 C C . LEU A 1 80 ? -5.017 5.992 7.669 1.00 92.31 80 LEU A C 1
ATOM 633 O O . LEU A 1 80 ? -6.149 5.583 7.374 1.00 92.31 80 LEU A O 1
ATOM 637 N N . GLY A 1 81 ? -4.700 6.326 8.925 1.00 91.25 81 GLY A N 1
ATOM 638 C CA . GLY A 1 81 ? -5.631 6.281 10.053 1.00 91.25 81 GLY A CA 1
ATOM 639 C C . GLY A 1 81 ? -6.027 4.864 10.476 1.00 91.25 81 GLY A C 1
ATOM 640 O O . GLY A 1 81 ? -7.126 4.655 10.986 1.00 91.25 81 GLY A O 1
ATOM 641 N N . LEU A 1 82 ? -5.168 3.870 10.240 1.00 87.50 82 LEU A N 1
ATOM 642 C CA . LEU A 1 82 ? -5.417 2.478 10.606 1.00 87.50 82 LEU A CA 1
ATOM 643 C C . LEU A 1 82 ? -5.058 2.253 12.083 1.00 87.50 82 LEU A C 1
ATOM 645 O O . LEU A 1 82 ? -3.900 2.382 12.482 1.00 87.50 82 LEU A O 1
ATOM 649 N N . SER A 1 83 ? -6.050 1.909 12.909 1.00 77.25 83 SER A N 1
ATOM 650 C CA . SER A 1 83 ? -5.893 1.684 14.354 1.00 77.25 83 SER A CA 1
ATOM 651 C C . SER A 1 83 ? -6.354 0.282 14.780 1.00 77.25 83 SER A C 1
ATOM 653 O O . SER A 1 83 ? -7.018 -0.431 14.024 1.00 77.25 83 SER A O 1
ATOM 655 N N . GLY A 1 84 ? -5.975 -0.136 15.996 1.00 69.88 84 GLY A N 1
ATOM 656 C CA . GLY A 1 84 ? -6.450 -1.365 16.648 1.00 69.88 84 GLY A CA 1
ATOM 657 C C . GLY A 1 84 ? -6.059 -2.656 15.919 1.00 69.88 84 GLY A C 1
ATOM 658 O O . GLY A 1 84 ? -5.021 -3.230 16.210 1.00 69.88 84 GLY A O 1
ATOM 659 N N . LYS A 1 85 ? -6.872 -3.086 14.943 1.00 67.00 85 LYS A N 1
ATOM 660 C CA . LYS A 1 85 ? -6.731 -4.333 14.150 1.00 67.00 85 LYS A CA 1
ATOM 661 C C . LYS A 1 85 ? -5.575 -4.341 13.133 1.00 67.00 85 LYS A C 1
ATOM 663 O O . LYS A 1 85 ? -5.427 -5.308 12.381 1.00 67.00 85 LYS A O 1
ATOM 668 N N . TRP A 1 86 ? -4.831 -3.243 13.044 1.00 71.81 86 TRP A N 1
ATOM 669 C CA . TRP A 1 86 ? -3.724 -3.053 12.101 1.00 71.81 86 TRP A CA 1
ATOM 670 C C . TRP A 1 86 ? -2.358 -2.892 12.780 1.00 71.81 86 TRP A C 1
ATOM 672 O O . TRP A 1 86 ? -1.346 -2.925 12.071 1.00 71.81 86 TRP A O 1
ATOM 682 N N . ARG A 1 87 ? -2.339 -2.697 14.107 1.00 58.19 87 ARG A N 1
ATOM 683 C CA . ARG A 1 87 ? -1.116 -2.635 14.916 1.00 58.19 87 ARG A CA 1
ATOM 684 C C . ARG A 1 87 ? -0.539 -4.020 15.148 1.00 58.19 87 ARG A C 1
ATOM 686 O O . ARG A 1 87 ? -1.348 -4.963 15.278 1.00 58.19 87 ARG A O 1
#